Protein AF-A0A380Z2Y1-F1 (afdb_monomer_lite)

Secondary structure (DSSP, 8-state):
---TT-S-GGGG-SS-S----HHHHHHHHHHTHHHHHHHT--B---SS-GGGGHHHHHHHHHHHHHTTPPB-

Organism: Avibacterium paragallinarum (NCBI:txid728)

InterPro domains:
  IPR007197 Radical SAM [PF04055] (1-67)
  IPR013785 Aldolase-type TIM barrel [G3DSA:3.20.20.70] (1-72)
  IPR034457 Organic radical-activating enzymes [PTHR30352] (1-70)
  IPR058240 Radical SAM superfamily [SSF102114] (2-70)

Sequence (72 aa):
MRCKYCHNRDTWDLHGGKEISVEDLMKEVVSYRHFMNASGGGVTASGGEAVLQAEFVRDWFRACKKRGLTPV

Foldseek 3Di:
DCDPPDPQVVLPDPPDDDDDALVRVVVVQVVCVVVCVVVVHFDEQDHPDSVVVVVRVVVSCVVCVVVVGDYD

Radius of gyration: 13.75 Å; chains: 1; bounding box: 34×20×33 Å

pLDDT: mean 96.73, std 3.05, range [76.75, 98.75]

Structure (mmCIF, N/CA/C/O backbone):
data_AF-A0A380Z2Y1-F1
#
_entry.id   AF-A0A380Z2Y1-F1
#
loop_
_atom_site.group_PDB
_atom_site.id
_atom_site.type_symbol
_atom_site.label_atom_id
_atom_site.label_alt_id
_atom_site.label_comp_id
_atom_site.label_asym_id
_atom_site.label_entity_id
_atom_site.label_seq_id
_atom_site.pdbx_PDB_ins_code
_atom_site.Cartn_x
_atom_site.Cartn_y
_atom_site.Cartn_z
_atom_site.occupancy
_atom_site.B_iso_or_equiv
_atom_site.auth_seq_id
_atom_site.auth_comp_id
_atom_site.auth_asym_id
_atom_site.auth_atom_id
_atom_site.pdbx_PDB_model_num
ATOM 1 N N . MET A 1 1 ? 7.667 3.686 -14.402 1.00 86.88 1 MET A N 1
ATOM 2 C CA . MET A 1 1 ? 8.739 4.713 -14.307 1.00 86.88 1 MET A CA 1
ATOM 3 C C . MET A 1 1 ? 10.108 4.055 -14.118 1.00 86.88 1 MET A C 1
ATOM 5 O O . MET A 1 1 ? 10.162 2.857 -13.858 1.00 86.88 1 MET A O 1
ATOM 9 N N . ARG A 1 2 ? 11.209 4.810 -14.264 1.00 94.31 2 ARG A N 1
ATOM 10 C CA . ARG A 1 2 ? 12.597 4.343 -14.052 1.00 94.31 2 ARG A CA 1
ATOM 11 C C . ARG A 1 2 ? 13.431 5.415 -13.332 1.00 94.31 2 ARG A C 1
ATOM 13 O O . ARG A 1 2 ? 14.409 5.923 -13.873 1.00 94.31 2 ARG A O 1
ATOM 20 N N . CYS A 1 3 ? 12.986 5.827 -12.143 1.00 96.25 3 CYS A N 1
ATOM 21 C CA . CYS A 1 3 ? 13.634 6.899 -11.379 1.00 96.25 3 CYS A CA 1
ATOM 22 C C . CYS A 1 3 ? 15.116 6.575 -11.132 1.00 96.25 3 CYS A C 1
ATOM 24 O O . CYS A 1 3 ? 15.444 5.444 -10.768 1.00 96.25 3 CYS A O 1
ATOM 26 N N . LYS A 1 4 ? 16.003 7.571 -11.283 1.00 97.00 4 LYS A N 1
ATOM 27 C CA . LYS A 1 4 ? 17.460 7.402 -11.099 1.00 97.00 4 LYS A CA 1
ATOM 28 C C . LYS A 1 4 ? 17.835 6.916 -9.692 1.00 97.00 4 LYS A C 1
ATOM 30 O O . LYS A 1 4 ? 18.837 6.234 -9.535 1.00 97.00 4 LYS A O 1
ATOM 35 N N . TYR A 1 5 ? 17.007 7.249 -8.708 1.00 96.44 5 TYR A N 1
ATOM 36 C CA . TYR A 1 5 ? 17.186 6.979 -7.281 1.00 96.44 5 TYR A CA 1
ATOM 37 C C . TYR A 1 5 ? 16.032 6.131 -6.716 1.00 96.44 5 TYR A C 1
ATOM 39 O O . TYR A 1 5 ? 15.619 6.303 -5.575 1.00 96.44 5 TYR A O 1
ATOM 47 N N . CYS A 1 6 ? 15.444 5.243 -7.527 1.00 97.50 6 CYS A N 1
ATOM 48 C CA . CYS A 1 6 ? 14.424 4.325 -7.021 1.00 97.50 6 CYS A CA 1
ATOM 49 C C . CYS A 1 6 ? 15.042 3.374 -5.987 1.00 97.50 6 CYS A C 1
ATOM 51 O O . CYS A 1 6 ? 15.921 2.586 -6.334 1.00 97.50 6 CYS A O 1
ATOM 53 N N . HIS A 1 7 ? 14.557 3.437 -4.746 1.00 97.38 7 HIS A N 1
ATOM 54 C CA . HIS A 1 7 ? 14.983 2.543 -3.666 1.00 97.38 7 HIS A CA 1
ATOM 55 C C . HIS A 1 7 ? 14.494 1.101 -3.864 1.00 97.38 7 HIS A C 1
ATOM 57 O O . HIS A 1 7 ? 15.142 0.170 -3.396 1.00 97.38 7 HIS A O 1
ATOM 63 N N . ASN A 1 8 ? 13.404 0.915 -4.614 1.00 97.25 8 ASN A N 1
ATOM 64 C CA . ASN A 1 8 ? 12.708 -0.361 -4.757 1.00 97.25 8 ASN A CA 1
ATOM 65 C C . ASN A 1 8 ? 12.703 -0.792 -6.233 1.00 97.25 8 ASN A C 1
ATOM 67 O O . ASN A 1 8 ? 11.651 -0.929 -6.858 1.00 97.25 8 ASN A O 1
ATOM 71 N N . ARG A 1 9 ? 13.889 -0.908 -6.848 1.00 96.44 9 ARG A N 1
ATOM 72 C CA . ARG A 1 9 ? 14.039 -1.251 -8.280 1.00 96.44 9 ARG A CA 1
ATOM 73 C C . ARG A 1 9 ? 13.452 -2.628 -8.624 1.00 96.44 9 ARG A C 1
ATOM 75 O O . ARG A 1 9 ? 13.030 -2.845 -9.753 1.00 96.44 9 ARG A O 1
ATOM 82 N N . ASP A 1 10 ? 13.420 -3.531 -7.659 1.00 96.31 10 ASP A N 1
ATOM 83 C CA . ASP A 1 10 ? 12.777 -4.843 -7.727 1.00 96.31 10 ASP A CA 1
ATOM 84 C C . ASP A 1 10 ? 11.263 -4.763 -8.000 1.00 96.31 10 ASP A C 1
ATOM 86 O O . ASP A 1 10 ? 10.723 -5.627 -8.680 1.00 96.31 10 ASP A O 1
ATOM 90 N N . THR A 1 11 ? 10.589 -3.677 -7.604 1.00 97.62 11 THR A N 1
ATOM 91 C CA . THR A 1 11 ? 9.146 -3.462 -7.871 1.00 97.62 11 THR A CA 1
ATOM 92 C C . THR A 1 11 ? 8.816 -3.098 -9.325 1.00 97.62 11 THR A C 1
ATOM 94 O O . THR A 1 11 ? 7.666 -2.816 -9.659 1.00 97.62 11 THR A O 1
ATOM 97 N N . TRP A 1 12 ? 9.819 -3.031 -10.204 1.00 96.81 12 TRP A N 1
ATOM 98 C CA . TRP A 1 12 ? 9.639 -2.634 -11.602 1.00 96.81 12 TRP A CA 1
ATOM 99 C C . TRP A 1 12 ? 9.148 -3.748 -12.516 1.00 96.81 12 TRP A C 1
ATOM 101 O O . TRP A 1 12 ? 8.654 -3.429 -13.603 1.00 96.81 12 TRP A O 1
ATOM 111 N N . ASP A 1 13 ? 9.366 -5.003 -12.131 1.00 97.31 13 ASP A N 1
ATOM 112 C CA . ASP A 1 13 ? 8.891 -6.161 -12.875 1.00 97.31 13 ASP A CA 1
ATOM 113 C C . ASP A 1 13 ? 7.402 -6.379 -12.588 1.00 97.31 13 ASP A C 1
ATOM 115 O O . ASP A 1 13 ? 6.993 -6.515 -11.437 1.00 97.31 13 ASP A O 1
ATOM 119 N N . LEU A 1 14 ? 6.591 -6.390 -13.646 1.00 97.06 14 LEU A N 1
ATOM 120 C CA . LEU A 1 14 ? 5.142 -6.570 -13.551 1.00 97.06 14 LEU A CA 1
ATOM 121 C C . LEU A 1 14 ? 4.731 -8.046 -13.470 1.00 97.06 14 LEU A C 1
ATOM 123 O O . LEU A 1 14 ? 3.558 -8.327 -13.247 1.00 97.06 14 LEU A O 1
ATOM 127 N N . HIS A 1 15 ? 5.671 -8.972 -13.668 1.00 97.06 15 HIS A N 1
ATOM 128 C CA . HIS A 1 15 ? 5.420 -10.415 -13.663 1.00 97.06 15 HIS A CA 1
ATOM 129 C C . HIS A 1 15 ? 5.972 -11.120 -12.414 1.00 97.06 15 HIS A C 1
ATOM 131 O O . HIS A 1 15 ? 5.844 -12.336 -12.290 1.00 97.06 15 HIS A O 1
ATOM 137 N N . GLY A 1 16 ? 6.592 -10.370 -11.498 1.00 96.00 16 GLY A N 1
ATOM 138 C CA . GLY A 1 16 ? 7.086 -10.873 -10.219 1.00 96.00 16 GLY A CA 1
ATOM 139 C C . GLY A 1 16 ? 6.088 -10.706 -9.068 1.00 96.00 16 GLY A C 1
ATOM 140 O O . GLY A 1 16 ? 4.934 -10.322 -9.249 1.00 96.00 16 GLY A O 1
ATOM 141 N N . GLY A 1 17 ? 6.566 -10.946 -7.845 1.00 96.50 17 GLY A N 1
ATOM 142 C CA . GLY A 1 17 ? 5.774 -10.790 -6.624 1.00 96.50 17 GLY A CA 1
ATOM 143 C C . GLY A 1 17 ? 4.892 -12.000 -6.302 1.00 96.50 17 GLY A C 1
ATOM 144 O O . GLY A 1 17 ? 5.157 -13.119 -6.737 1.00 96.50 17 GLY A O 1
ATOM 145 N N . LYS A 1 18 ? 3.871 -11.775 -5.471 1.00 97.75 18 LYS A N 1
ATOM 146 C CA . LYS A 1 18 ? 2.913 -12.794 -5.029 1.00 97.75 18 LYS A CA 1
ATOM 147 C C . LYS A 1 18 ? 1.500 -12.318 -5.341 1.00 97.75 18 LYS A C 1
ATOM 149 O O . LYS A 1 18 ? 1.107 -11.240 -4.900 1.00 97.75 18 LYS A O 1
ATOM 154 N N . GLU A 1 19 ? 0.736 -13.147 -6.040 1.00 98.12 19 GLU A N 1
ATOM 155 C CA . GLU A 1 19 ? -0.694 -12.918 -6.233 1.00 98.12 19 GLU A CA 1
ATOM 156 C C . GLU A 1 19 ? -1.440 -13.060 -4.900 1.00 98.12 19 GLU A C 1
ATOM 158 O O . GLU A 1 19 ? -1.207 -13.994 -4.124 1.00 98.12 19 GLU A O 1
ATOM 163 N N . ILE A 1 20 ? -2.329 -12.111 -4.617 1.00 98.38 20 ILE A N 1
ATOM 164 C CA . ILE A 1 20 ? -3.114 -12.072 -3.386 1.00 98.38 20 ILE A CA 1
ATOM 165 C C . ILE A 1 20 ? -4.507 -11.516 -3.674 1.00 98.38 20 ILE A C 1
ATOM 167 O O . ILE A 1 20 ? -4.668 -10.599 -4.478 1.00 98.38 20 ILE A O 1
ATOM 171 N N . SER A 1 21 ? -5.520 -12.075 -3.016 1.00 98.69 21 SER A N 1
ATOM 172 C CA . SER A 1 21 ? -6.895 -11.581 -3.088 1.00 98.69 21 SER A CA 1
ATOM 173 C C . SER A 1 21 ? -7.142 -10.455 -2.076 1.00 98.69 21 SER A C 1
ATOM 175 O O . SER A 1 21 ? -6.418 -10.306 -1.085 1.00 98.69 21 SER A O 1
ATOM 177 N N . VAL A 1 22 ? -8.205 -9.671 -2.283 1.00 98.62 22 VAL A N 1
ATOM 178 C CA . VAL A 1 22 ? -8.643 -8.687 -1.279 1.00 98.62 22 VAL A CA 1
ATOM 179 C C . VAL A 1 22 ? -9.055 -9.398 0.011 1.00 98.62 22 VAL A C 1
ATOM 181 O O . VAL A 1 22 ? -8.766 -8.894 1.097 1.00 98.62 22 VAL A O 1
ATOM 184 N N . GLU A 1 23 ? -9.693 -10.571 -0.075 1.00 98.44 23 GLU A N 1
ATOM 185 C CA . GLU A 1 23 ? -10.071 -11.344 1.108 1.00 98.44 23 GLU A CA 1
ATOM 186 C C . GLU A 1 23 ? -8.853 -11.740 1.943 1.00 98.44 23 GLU A C 1
ATOM 188 O O . GLU A 1 23 ? -8.881 -11.593 3.167 1.00 98.44 23 GLU A O 1
ATOM 193 N N . ASP A 1 24 ? -7.788 -12.219 1.302 1.00 98.50 24 ASP A N 1
ATOM 194 C CA . ASP A 1 24 ? -6.579 -12.661 1.995 1.00 98.50 24 ASP A CA 1
ATOM 195 C C . ASP A 1 24 ? -5.822 -11.489 2.611 1.00 98.50 24 ASP A C 1
ATOM 197 O O . ASP A 1 24 ? -5.465 -11.545 3.789 1.00 98.50 24 ASP A O 1
ATOM 201 N N . LEU A 1 25 ? -5.683 -10.382 1.878 1.00 98.19 25 LEU A N 1
ATOM 202 C CA . LEU A 1 25 ? -5.048 -9.176 2.405 1.00 98.19 25 LEU A CA 1
ATOM 203 C C . LEU A 1 25 ? -5.819 -8.608 3.608 1.00 98.19 25 LEU A C 1
ATOM 205 O O . LEU A 1 25 ? -5.228 -8.181 4.599 1.00 98.19 25 LEU A O 1
ATOM 209 N N . MET A 1 26 ? -7.154 -8.649 3.573 1.00 98.31 26 MET A N 1
ATOM 210 C CA . MET A 1 26 ? -7.978 -8.184 4.691 1.00 98.31 26 MET A CA 1
ATOM 211 C C . MET A 1 26 ? -7.840 -9.049 5.950 1.00 98.31 26 MET A C 1
ATOM 213 O O . MET A 1 26 ? -7.976 -8.507 7.050 1.00 98.31 26 MET A O 1
ATOM 217 N N . LYS A 1 27 ? -7.558 -10.356 5.829 1.00 98.06 27 LYS A N 1
ATOM 218 C CA . LYS A 1 27 ? -7.285 -11.219 6.997 1.00 98.06 27 LYS A CA 1
ATOM 219 C C . LYS A 1 27 ? -6.047 -10.736 7.753 1.00 98.06 27 LYS A C 1
ATOM 221 O O . LYS A 1 27 ? -6.081 -10.657 8.979 1.00 98.06 27 LYS A O 1
ATOM 226 N N . GLU A 1 28 ? -4.997 -10.356 7.029 1.00 97.38 28 GLU A N 1
ATOM 227 C CA . GLU A 1 28 ? -3.767 -9.825 7.622 1.00 97.38 28 GLU A CA 1
ATOM 228 C C . GLU A 1 28 ? -3.991 -8.429 8.208 1.00 97.38 28 GLU A C 1
ATOM 230 O O . GLU A 1 28 ? -3.743 -8.204 9.392 1.00 97.38 28 GLU A O 1
ATOM 235 N N . VAL A 1 29 ? -4.548 -7.503 7.424 1.00 97.44 29 VAL A N 1
ATOM 236 C CA . VAL A 1 29 ? -4.760 -6.103 7.829 1.00 97.44 29 VAL A CA 1
ATOM 237 C C . VAL A 1 29 ? -5.577 -5.995 9.122 1.00 97.44 29 VAL A C 1
ATOM 239 O O . VAL A 1 29 ? -5.234 -5.219 10.015 1.00 97.44 29 VAL A O 1
ATOM 242 N N . VAL A 1 30 ? -6.650 -6.781 9.262 1.00 96.81 30 VAL A N 1
ATOM 243 C CA . VAL A 1 30 ? -7.524 -6.716 10.447 1.00 96.81 30 VAL A CA 1
ATOM 244 C C . VAL A 1 30 ? -6.795 -7.140 11.725 1.00 96.81 30 VAL A C 1
ATOM 246 O O . VAL A 1 30 ? -7.113 -6.612 12.793 1.00 96.81 30 VAL A O 1
ATOM 249 N N . SER A 1 31 ? -5.790 -8.017 11.633 1.00 97.44 31 SER A N 1
ATOM 250 C CA . SER A 1 31 ? -4.992 -8.426 12.796 1.00 97.44 31 SER A CA 1
ATOM 251 C C . SER A 1 31 ? -4.208 -7.255 13.414 1.00 97.44 31 SER A C 1
ATOM 253 O O . SER A 1 31 ? -4.021 -7.209 14.628 1.00 97.44 31 SER A O 1
ATOM 255 N N . TYR A 1 32 ? -3.866 -6.236 12.615 1.00 97.19 32 TYR A N 1
ATOM 256 C CA . TYR A 1 32 ? -3.154 -5.032 13.058 1.00 97.19 32 TYR A CA 1
ATOM 257 C C . TYR A 1 32 ? -4.071 -3.882 13.502 1.00 97.19 32 TYR A C 1
ATOM 259 O O . TYR A 1 32 ? -3.591 -2.796 13.833 1.00 97.19 32 TYR A O 1
ATOM 267 N N . ARG A 1 33 ? -5.397 -4.085 13.546 1.00 95.81 33 ARG A N 1
ATOM 268 C CA . ARG A 1 33 ? -6.377 -3.020 13.842 1.00 95.81 33 ARG A CA 1
ATOM 269 C C . ARG A 1 33 ? -6.083 -2.255 15.127 1.00 95.81 33 ARG A C 1
ATOM 271 O O . ARG A 1 33 ? -6.288 -1.048 15.176 1.00 95.81 33 ARG A O 1
ATOM 278 N N . HIS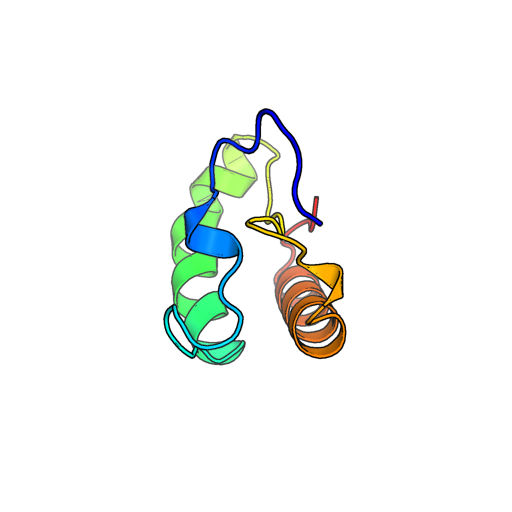 A 1 34 ? -5.632 -2.942 16.172 1.00 96.00 34 HIS A N 1
ATOM 279 C CA . HIS A 1 34 ? -5.370 -2.300 17.462 1.00 96.00 34 HIS A CA 1
ATOM 280 C C . HIS A 1 34 ? -4.218 -1.294 17.365 1.00 96.00 34 HIS A C 1
ATOM 282 O O . HIS A 1 34 ? -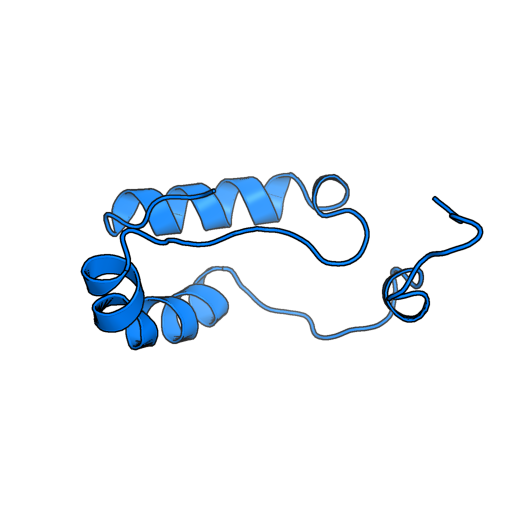4.334 -0.195 17.899 1.00 96.00 34 HIS A O 1
ATOM 288 N N . PHE A 1 35 ? -3.169 -1.620 16.605 1.00 96.81 35 PHE A N 1
ATOM 289 C CA . PHE A 1 35 ? -2.059 -0.705 16.343 1.00 96.81 35 PHE A CA 1
ATOM 290 C C . PHE A 1 35 ? -2.504 0.504 15.524 1.00 96.81 35 PHE A C 1
ATOM 292 O O . PHE A 1 35 ? -2.192 1.628 15.900 1.00 96.81 35 PHE A O 1
ATOM 299 N N . MET A 1 36 ? -3.276 0.283 14.453 1.00 96.56 36 MET A N 1
ATOM 300 C CA . MET A 1 36 ? -3.796 1.371 13.613 1.00 96.56 36 MET A CA 1
ATOM 301 C C . MET A 1 36 ? -4.683 2.334 14.408 1.00 96.56 36 MET A C 1
ATOM 303 O O . MET A 1 36 ? -4.525 3.546 14.305 1.00 96.56 36 MET A O 1
ATOM 307 N N . ASN A 1 37 ? -5.571 1.807 15.254 1.00 94.56 37 ASN A N 1
ATOM 308 C CA . ASN A 1 37 ? -6.426 2.638 16.097 1.00 94.56 37 ASN A CA 1
ATOM 309 C C . ASN A 1 37 ? -5.617 3.431 17.132 1.00 94.56 37 ASN A C 1
ATOM 311 O O . ASN A 1 37 ? -5.905 4.601 17.360 1.00 94.56 37 ASN A O 1
ATOM 315 N N . ALA A 1 38 ? -4.618 2.802 17.759 1.00 97.38 38 ALA A N 1
ATOM 316 C CA . ALA A 1 38 ? -3.796 3.446 18.780 1.00 97.38 38 ALA A CA 1
ATOM 317 C C . ALA A 1 38 ? -2.900 4.555 18.205 1.00 97.38 38 ALA A C 1
ATOM 319 O O . ALA A 1 38 ? -2.675 5.559 18.873 1.00 97.38 38 ALA A O 1
ATOM 320 N N . SER A 1 39 ? -2.399 4.388 16.977 1.00 96.69 39 SER A N 1
ATOM 321 C CA . SER A 1 39 ? -1.537 5.377 16.318 1.00 96.69 39 SER A CA 1
ATOM 322 C C . SER A 1 39 ? -2.297 6.452 15.536 1.00 96.69 39 SER A C 1
ATOM 324 O O . SER A 1 39 ? -1.683 7.423 15.104 1.00 96.69 39 SER A O 1
ATOM 326 N N . GLY A 1 40 ? -3.606 6.282 15.316 1.00 95.06 40 GLY A N 1
ATOM 327 C CA . GLY A 1 40 ? -4.367 7.093 14.358 1.00 95.06 40 GLY A CA 1
ATOM 328 C C . GLY A 1 40 ? -3.994 6.811 12.896 1.00 95.06 40 GLY A C 1
ATOM 329 O O . GLY A 1 40 ? -4.264 7.632 12.022 1.00 95.06 40 GLY A O 1
ATOM 330 N N . GLY A 1 41 ? -3.339 5.676 12.638 1.00 95.94 41 GLY A N 1
ATOM 331 C CA . GLY A 1 41 ? -2.911 5.246 11.314 1.00 95.94 41 GLY A CA 1
ATOM 332 C C . GLY A 1 41 ? -4.006 4.536 10.516 1.00 95.94 41 GLY A C 1
ATOM 333 O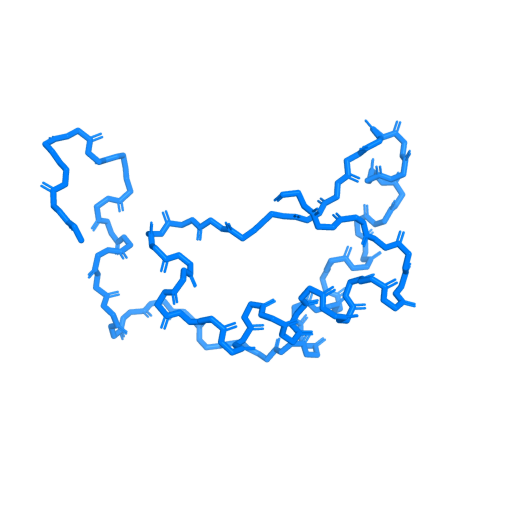 O . GLY A 1 41 ? -5.204 4.646 10.780 1.00 95.94 41 GLY A O 1
ATOM 334 N N . GLY A 1 42 ? -3.573 3.771 9.516 1.00 96.75 42 GLY A N 1
ATOM 335 C CA . GLY A 1 42 ? -4.467 3.108 8.581 1.00 96.75 42 GLY A CA 1
ATOM 336 C C . GLY A 1 42 ? -3.719 2.225 7.592 1.00 96.75 42 GLY A C 1
ATOM 337 O O . GLY A 1 42 ? -2.670 1.667 7.914 1.00 96.75 42 GLY A O 1
ATOM 338 N N . VAL A 1 43 ? -4.264 2.105 6.386 1.00 98.12 43 VAL A N 1
ATOM 339 C CA . VAL A 1 43 ? -3.658 1.341 5.290 1.00 98.12 43 VAL A CA 1
ATOM 340 C C . VAL A 1 43 ? -3.178 2.276 4.190 1.00 98.12 43 VAL A C 1
ATOM 342 O O . VAL A 1 43 ? -3.854 3.252 3.892 1.00 98.12 43 VAL A O 1
ATOM 345 N N . THR A 1 44 ? -2.071 1.939 3.533 1.00 98.25 44 THR A N 1
ATOM 346 C CA . THR A 1 44 ? -1.537 2.696 2.392 1.00 98.25 44 THR A CA 1
ATOM 347 C C . THR A 1 44 ? -1.189 1.736 1.264 1.00 98.25 44 THR A C 1
ATOM 349 O O . THR A 1 44 ? -0.565 0.700 1.494 1.00 98.25 44 THR A O 1
ATOM 352 N N . ALA A 1 45 ? -1.588 2.077 0.038 1.00 98.12 45 ALA A N 1
ATOM 353 C CA . ALA A 1 45 ? -1.161 1.367 -1.164 1.00 98.12 45 ALA A CA 1
ATOM 354 C C . ALA A 1 45 ? 0.103 2.038 -1.719 1.00 98.12 45 ALA A C 1
ATOM 356 O O . ALA A 1 45 ? 0.093 3.226 -2.031 1.00 98.12 45 ALA A O 1
ATOM 357 N N . SER A 1 46 ? 1.200 1.289 -1.816 1.00 97.12 46 SER A N 1
ATOM 358 C CA . SER A 1 46 ? 2.508 1.797 -2.247 1.00 97.12 46 SER A CA 1
ATOM 359 C C . SER A 1 46 ? 3.242 0.738 -3.086 1.00 97.12 46 SER A C 1
ATOM 361 O O . SER A 1 46 ? 2.603 -0.022 -3.812 1.00 97.12 46 SER A O 1
ATOM 363 N N . GLY A 1 47 ? 4.572 0.676 -3.005 1.00 96.50 47 GLY A N 1
ATOM 364 C CA . GLY A 1 47 ? 5.419 -0.246 -3.757 1.00 96.50 47 GLY A CA 1
ATOM 365 C C . GLY A 1 47 ? 6.040 0.440 -4.969 1.00 96.50 47 GLY A C 1
ATOM 366 O O . GLY A 1 47 ? 6.769 1.416 -4.818 1.00 96.50 47 GLY A O 1
ATOM 367 N N . GLY A 1 48 ? 5.772 -0.088 -6.162 1.00 96.38 48 GLY A N 1
ATOM 368 C CA . GLY A 1 48 ? 6.172 0.539 -7.421 1.00 96.38 48 GLY A CA 1
ATOM 369 C C . GLY A 1 48 ? 5.200 1.651 -7.808 1.00 96.38 48 GLY A C 1
ATOM 370 O O . GLY A 1 48 ? 5.392 2.811 -7.464 1.00 96.38 48 GLY A O 1
ATOM 371 N N . GLU A 1 49 ? 4.144 1.286 -8.529 1.00 97.44 49 GLU A N 1
ATOM 372 C CA . GLU A 1 49 ? 3.063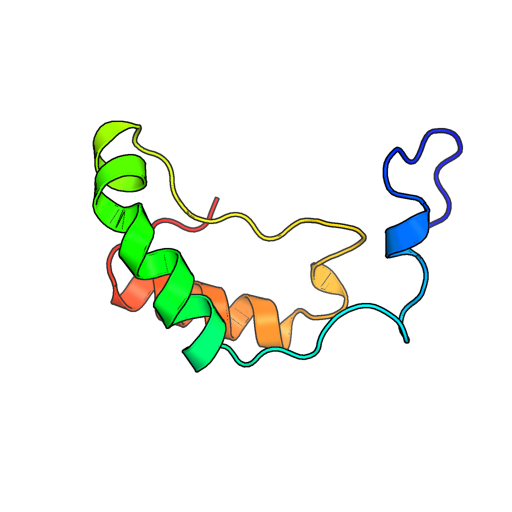 2.199 -8.899 1.00 97.44 49 GLU A CA 1
ATOM 373 C C . GLU A 1 49 ? 1.719 1.504 -8.672 1.00 97.44 49 GLU A C 1
ATOM 375 O O . GLU A 1 49 ? 1.272 0.698 -9.490 1.00 97.44 49 GLU A O 1
ATOM 380 N N . ALA A 1 50 ? 1.090 1.790 -7.531 1.00 97.81 50 ALA A N 1
ATOM 381 C CA . ALA A 1 50 ? -0.150 1.140 -7.120 1.00 97.81 50 ALA A CA 1
ATOM 382 C C . ALA A 1 50 ? -1.312 1.441 -8.083 1.00 97.81 50 ALA A C 1
ATOM 384 O O . ALA A 1 50 ? -2.212 0.612 -8.234 1.00 97.81 50 ALA A O 1
ATOM 385 N N . VAL A 1 51 ? -1.287 2.583 -8.788 1.00 97.56 51 VAL A N 1
ATOM 386 C CA . VAL A 1 51 ? -2.361 2.939 -9.727 1.00 97.56 51 VAL A CA 1
ATOM 387 C C . VAL A 1 51 ? -2.396 2.033 -10.963 1.00 97.56 51 VAL A C 1
ATOM 389 O O . VAL A 1 51 ? -3.434 1.945 -11.615 1.00 97.56 51 VAL A O 1
ATOM 392 N N . LEU A 1 52 ? -1.322 1.285 -11.257 1.00 98.06 52 LEU A N 1
ATOM 393 C CA . LEU A 1 52 ? -1.345 0.256 -12.307 1.00 98.06 52 LEU A CA 1
ATOM 394 C C . LEU A 1 52 ? -2.324 -0.886 -11.989 1.00 98.06 52 LEU A C 1
ATOM 396 O O . LEU A 1 52 ? -2.767 -1.573 -12.902 1.00 98.06 52 LEU A O 1
ATOM 400 N N . GLN A 1 53 ? -2.691 -1.064 -10.716 1.00 98.31 53 GLN A N 1
ATOM 401 C CA . GLN A 1 53 ? -3.675 -2.043 -10.247 1.00 98.31 53 GLN A CA 1
ATOM 402 C C . GLN A 1 53 ? -4.895 -1.346 -9.620 1.00 98.31 53 GLN A C 1
ATOM 404 O O . GLN A 1 53 ? -5.410 -1.763 -8.581 1.00 98.31 53 GLN A O 1
ATOM 409 N N . ALA A 1 54 ? -5.360 -0.254 -10.237 1.00 98.31 54 ALA A N 1
ATOM 410 C CA . ALA A 1 54 ? -6.394 0.619 -9.675 1.00 98.31 54 ALA A CA 1
ATOM 411 C C . ALA A 1 54 ? -7.680 -0.110 -9.245 1.00 98.31 54 ALA A C 1
ATOM 413 O O . ALA A 1 54 ? -8.281 0.263 -8.238 1.00 98.31 54 ALA A O 1
ATOM 414 N N . GLU A 1 55 ? -8.110 -1.148 -9.968 1.00 98.69 55 GLU A N 1
ATOM 415 C CA . GLU A 1 55 ? -9.315 -1.912 -9.616 1.00 98.69 55 GLU A CA 1
ATOM 416 C C . GLU A 1 55 ? -9.147 -2.676 -8.301 1.00 98.69 55 GLU A C 1
ATOM 418 O O . GLU A 1 55 ? -9.995 -2.564 -7.412 1.00 98.69 55 GLU A O 1
ATOM 423 N N . PHE A 1 56 ? -8.016 -3.367 -8.139 1.00 98.62 56 PHE A N 1
ATOM 424 C CA . PHE A 1 56 ? -7.677 -4.067 -6.905 1.00 98.62 56 PHE A CA 1
ATOM 425 C C . PHE A 1 56 ? -7.559 -3.089 -5.732 1.00 98.62 56 PHE A C 1
ATOM 427 O O . PHE A 1 56 ? -8.177 -3.291 -4.687 1.00 98.62 56 PHE A O 1
ATOM 434 N N . VAL A 1 57 ? -6.828 -1.982 -5.914 1.00 98.62 57 VAL A N 1
ATOM 435 C CA . VAL A 1 57 ? -6.644 -0.962 -4.868 1.00 98.62 57 VAL A CA 1
ATOM 436 C C . VAL A 1 57 ? -7.981 -0.337 -4.463 1.00 98.62 57 VAL A C 1
ATOM 438 O O . VAL A 1 57 ? -8.255 -0.182 -3.272 1.00 98.62 57 VAL A O 1
ATOM 441 N N . ARG A 1 58 ? -8.857 -0.030 -5.429 1.00 98.56 58 ARG A N 1
ATOM 442 C CA . ARG A 1 58 ? -10.221 0.461 -5.175 1.00 98.56 58 ARG A CA 1
ATOM 443 C C . ARG A 1 58 ? -11.004 -0.517 -4.305 1.00 98.56 58 ARG A C 1
ATOM 445 O O . ARG A 1 58 ? -11.649 -0.094 -3.342 1.00 98.56 58 ARG A O 1
ATOM 452 N N . ASP A 1 59 ? -10.994 -1.796 -4.657 1.00 98.75 59 ASP A N 1
ATOM 453 C CA . ASP A 1 59 ? -11.793 -2.805 -3.964 1.00 98.75 59 ASP A CA 1
ATOM 454 C C . ASP A 1 59 ? -11.234 -3.114 -2.574 1.00 98.75 59 ASP A C 1
ATOM 456 O O . ASP A 1 59 ? -12.003 -3.200 -1.610 1.00 98.75 59 ASP A O 1
ATOM 460 N N . TRP A 1 60 ? -9.910 -3.120 -2.426 1.00 98.69 60 TRP A N 1
ATOM 461 C CA . TRP A 1 60 ? -9.256 -3.199 -1.126 1.00 98.69 60 TRP A CA 1
ATOM 462 C C . TRP A 1 60 ? -9.590 -1.995 -0.237 1.00 98.69 60 TRP A C 1
ATOM 464 O O . TRP A 1 60 ? -10.045 -2.167 0.895 1.00 98.69 60 TRP A O 1
ATOM 474 N N . PHE A 1 61 ? -9.486 -0.765 -0.746 1.00 98.62 61 PHE A N 1
ATOM 475 C CA . PHE A 1 61 ? -9.841 0.434 0.021 1.00 98.62 61 PHE A CA 1
ATOM 476 C C . PHE A 1 61 ? -11.322 0.466 0.410 1.00 98.62 61 PHE A C 1
ATOM 478 O O . PHE A 1 61 ? -11.661 0.900 1.514 1.00 98.62 61 PHE A O 1
ATOM 485 N N . ARG A 1 62 ? -12.223 -0.034 -0.445 1.00 98.56 62 ARG A N 1
ATOM 486 C CA . ARG A 1 62 ? -13.638 -0.226 -0.087 1.00 98.56 62 ARG A CA 1
ATOM 487 C C . ARG A 1 62 ? -13.798 -1.233 1.051 1.00 98.56 62 ARG A C 1
ATOM 489 O O . ARG A 1 62 ? -14.583 -0.976 1.964 1.00 98.56 62 ARG A O 1
ATOM 496 N N . ALA A 1 63 ? -13.074 -2.350 1.022 1.00 98.44 63 ALA A N 1
ATOM 497 C CA . ALA A 1 63 ? -13.100 -3.344 2.093 1.00 98.44 63 ALA A CA 1
ATOM 498 C C . ALA A 1 63 ? -12.572 -2.774 3.424 1.00 98.44 63 ALA A C 1
ATOM 500 O O . ALA A 1 63 ? -13.211 -2.960 4.462 1.00 98.44 63 ALA A O 1
ATOM 501 N N . CYS A 1 64 ? -11.482 -2.002 3.389 1.00 98.25 64 CYS A N 1
ATOM 502 C CA . CYS A 1 64 ? -10.934 -1.293 4.549 1.00 98.25 64 CYS A CA 1
ATOM 503 C C . CYS A 1 64 ? -11.941 -0.304 5.146 1.00 98.25 64 CYS A C 1
ATOM 505 O O . CYS A 1 64 ? -12.244 -0.378 6.340 1.00 98.25 64 CYS A O 1
ATOM 507 N N . LYS A 1 65 ? -12.557 0.546 4.312 1.00 97.62 65 LYS A N 1
ATOM 508 C CA . LYS A 1 65 ? -13.585 1.504 4.756 1.00 97.62 65 LYS A CA 1
ATOM 509 C C . LYS A 1 65 ? -14.781 0.814 5.416 1.00 97.62 65 LYS A C 1
ATOM 511 O O . LYS A 1 65 ? -15.231 1.262 6.466 1.00 97.62 65 LYS A O 1
ATOM 516 N N . LYS A 1 66 ? -15.256 -0.318 4.873 1.00 97.56 66 LYS A N 1
ATOM 517 C CA . LYS A 1 66 ? -16.340 -1.122 5.481 1.00 97.56 66 LYS A CA 1
ATOM 518 C C . LYS A 1 66 ? -15.994 -1.649 6.882 1.00 97.56 66 LYS A C 1
ATOM 520 O O . LYS A 1 66 ? -16.898 -1.937 7.659 1.00 97.56 66 LYS A O 1
ATOM 525 N N . ARG A 1 67 ? -14.707 -1.792 7.212 1.00 95.19 67 ARG A N 1
ATOM 526 C CA . ARG A 1 67 ? -14.209 -2.239 8.526 1.00 95.19 67 ARG A CA 1
ATOM 527 C C . ARG A 1 67 ? -13.804 -1.080 9.449 1.00 95.19 67 ARG A C 1
ATOM 529 O O . ARG A 1 67 ? -13.294 -1.331 10.541 1.00 95.19 67 ARG A O 1
ATOM 536 N N . GLY A 1 68 ? -14.037 0.166 9.031 1.00 95.19 68 GLY A N 1
ATOM 537 C CA . GLY A 1 68 ? -13.652 1.362 9.780 1.00 95.19 68 GLY A CA 1
ATOM 538 C C . GLY A 1 68 ? -12.143 1.614 9.797 1.00 95.19 68 GLY A C 1
ATOM 539 O O . GLY A 1 68 ? -11.650 2.212 10.745 1.00 95.19 68 GLY A O 1
ATOM 540 N N . LEU A 1 69 ? -11.410 1.122 8.792 1.00 96.31 69 LEU A N 1
ATOM 541 C CA . LEU A 1 69 ? -9.989 1.413 8.601 1.00 96.31 69 LEU A CA 1
ATOM 542 C C . LEU A 1 69 ? -9.833 2.549 7.590 1.00 96.31 69 LEU A C 1
ATOM 544 O O . LEU A 1 69 ? -10.462 2.519 6.528 1.00 96.31 69 L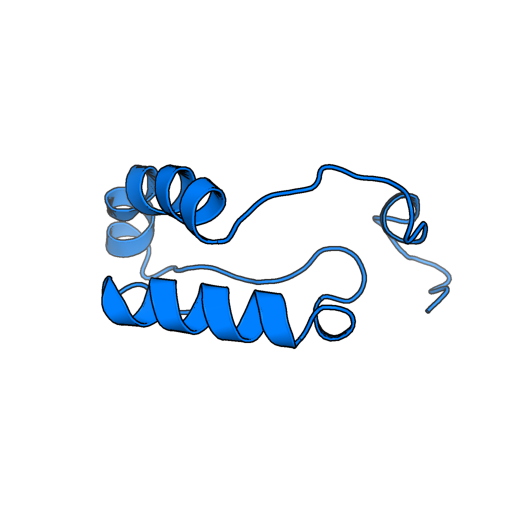EU A O 1
ATOM 548 N N . THR A 1 70 ? -8.986 3.524 7.908 1.00 94.56 70 THR A N 1
ATOM 549 C CA . THR A 1 70 ? -8.712 4.687 7.056 1.00 94.56 70 THR A CA 1
ATOM 550 C C . THR A 1 70 ? -7.692 4.327 5.974 1.00 94.56 70 THR A C 1
ATOM 552 O O . THR A 1 70 ? -6.584 3.919 6.315 1.00 94.56 70 THR A O 1
ATOM 555 N N . PRO A 1 71 ? -8.014 4.466 4.676 1.00 88.56 71 PRO A N 1
ATOM 556 C CA . PRO A 1 71 ? -7.000 4.477 3.629 1.00 88.56 71 PRO A CA 1
ATOM 557 C C . PRO A 1 71 ? -6.290 5.832 3.623 1.00 88.56 71 PRO A C 1
ATOM 559 O O . PRO A 1 71 ? -6.966 6.864 3.624 1.00 88.56 71 PRO A O 1
ATOM 562 N N . VAL A 1 72 ? -4.960 5.804 3.629 1.00 76.75 72 VAL A N 1
ATOM 563 C CA . VAL A 1 72 ? -4.055 6.959 3.640 1.0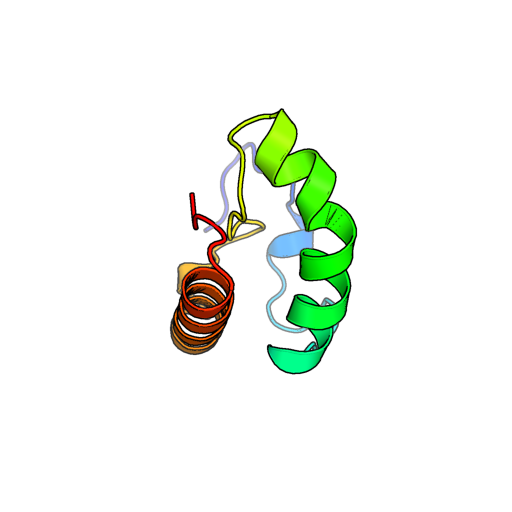0 76.75 72 VAL A CA 1
ATOM 564 C C . VAL A 1 72 ? -3.234 6.963 2.363 1.00 76.75 72 VAL A C 1
ATOM 566 O O . VAL A 1 72 ? -2.653 5.896 2.043 1.00 76.75 72 VAL A O 1
#